Protein AF-A0A7K0KH40-F1 (afdb_monomer_lite)

pLDDT: mean 94.9, std 7.75, range [49.84, 98.31]

InterPro domains:
  IPR001387 Cro/C1-type, helix-turn-helix domain [PF12844] (5-62)
  IPR001387 Cro/C1-type, helix-turn-helix domain [PS50943] (6-60)
  IPR001387 Cro/C1-type, helix-turn-helix domain [SM00530] (5-60)
  IPR001387 Cro/C1-type, helix-turn-helix domain [cd00093] (6-60)
  IPR010982 Lambda repressor-like, DNA-binding domain superfamily [G3DSA:1.10.260.40] (5-66)
  IPR010982 Lambda repressor-like, DNA-binding domain superfamily [SSF47413] (2-62)

Secondary structure (DSSP, 8-state):
-HHHHHHHHHHHTT--HHHHHHHTTS-HHHHHHHHTTSSPPPHHHHHHHHHHHT--HHHHHHHHHHHHHHHHHGGGHHHHHHHHHHHHHHHHHHTT--

Foldseek 3Di:
DLLCVLVVLCVVVVHDLQVLCVLVVHHSVVSVCCSVVNDQDDLVSQQSSCVVSVHDSVVSSVVSVVVVLQVVLVVVVVCSVVVVVVVVVVVVVVVPDD

Radius of gyration: 15.86 Å; chains: 1; bounding box: 32×21×48 Å

Structure (mmCIF, N/CA/C/O backbone):
data_AF-A0A7K0KH40-F1
#
_entry.id   AF-A0A7K0KH40-F1
#
loop_
_atom_site.group_PDB
_atom_site.id
_atom_site.type_symbol
_atom_site.label_atom_id
_atom_site.label_alt_id
_atom_site.label_comp_id
_atom_site.label_asym_id
_atom_site.label_entity_id
_atom_site.label_seq_id
_atom_site.pdbx_PDB_ins_code
_atom_site.Cartn_x
_atom_site.Cartn_y
_atom_site.Cartn_z
_atom_site.occupancy
_atom_site.B_iso_or_equiv
_atom_site.auth_seq_id
_atom_site.auth_comp_id
_atom_site.auth_asym_id
_atom_site.auth_atom_id
_atom_site.pdbx_PDB_model_num
ATOM 1 N N . MET A 1 1 ? 5.687 2.861 -1.816 1.00 94.44 1 MET A N 1
ATOM 2 C CA . MET A 1 1 ? 5.043 4.179 -1.605 1.00 94.44 1 MET A CA 1
ATOM 3 C C . MET A 1 1 ? 3.757 4.062 -0.794 1.00 94.44 1 MET A C 1
ATOM 5 O O . MET A 1 1 ? 3.548 4.826 0.143 1.00 94.44 1 MET A O 1
ATOM 9 N N . LEU A 1 2 ? 2.904 3.093 -1.120 1.00 97.31 2 LEU A N 1
ATOM 10 C CA . LEU A 1 2 ? 1.630 2.840 -0.462 1.00 97.31 2 LEU A CA 1
ATOM 11 C C . LEU A 1 2 ? 1.751 2.559 1.050 1.00 97.31 2 LEU A C 1
ATOM 13 O O . LEU A 1 2 ? 0.993 3.170 1.797 1.00 97.31 2 LEU A O 1
ATOM 17 N N . PRO A 1 3 ? 2.686 1.720 1.555 1.00 97.50 3 PRO A N 1
ATOM 18 C CA . PRO A 1 3 ? 2.728 1.384 2.984 1.00 97.50 3 PRO A CA 1
ATOM 19 C C . PRO A 1 3 ? 2.900 2.602 3.898 1.00 97.50 3 PRO A C 1
ATOM 21 O O . PRO A 1 3 ? 2.193 2.746 4.895 1.00 97.50 3 PRO A O 1
ATOM 24 N N . SER A 1 4 ? 3.800 3.515 3.522 1.00 97.62 4 SER A N 1
ATOM 25 C CA . SER A 1 4 ? 4.022 4.773 4.237 1.00 97.62 4 SER A CA 1
ATOM 26 C C . SER A 1 4 ? 2.804 5.692 4.170 1.00 97.62 4 SER A C 1
ATOM 28 O O . SER A 1 4 ? 2.443 6.273 5.188 1.00 97.62 4 SER A O 1
ATOM 30 N N . LEU A 1 5 ? 2.139 5.776 3.012 1.00 97.88 5 LEU A N 1
ATOM 31 C CA . LEU A 1 5 ? 0.925 6.578 2.849 1.00 97.88 5 LEU A CA 1
ATOM 32 C C . LEU A 1 5 ? -0.218 6.059 3.737 1.00 97.88 5 LEU A C 1
ATOM 34 O O . LEU A 1 5 ? -0.852 6.846 4.434 1.00 97.88 5 LEU A O 1
ATOM 38 N N . LEU A 1 6 ? -0.442 4.741 3.767 1.00 98.00 6 LEU A N 1
ATOM 39 C CA . LEU A 1 6 ? -1.460 4.118 4.622 1.00 98.00 6 LEU A CA 1
ATOM 40 C C . LEU A 1 6 ? -1.200 4.391 6.104 1.00 98.00 6 LEU A C 1
ATOM 42 O O . LEU A 1 6 ? -2.126 4.737 6.834 1.00 98.00 6 LEU A O 1
ATOM 46 N N . LYS A 1 7 ? 0.064 4.296 6.534 1.00 98.12 7 LYS A N 1
ATOM 47 C CA . LYS A 1 7 ? 0.452 4.622 7.908 1.00 98.12 7 LYS A CA 1
ATOM 48 C C . LYS A 1 7 ? 0.148 6.084 8.246 1.00 98.12 7 LYS A C 1
ATOM 50 O O . LYS A 1 7 ? -0.442 6.342 9.292 1.00 98.12 7 LYS A O 1
ATOM 55 N N . SER A 1 8 ? 0.514 7.022 7.370 1.00 98.12 8 SER A N 1
ATOM 56 C CA . SER A 1 8 ? 0.245 8.451 7.568 1.00 98.12 8 SER A CA 1
ATOM 57 C C . SER A 1 8 ? -1.252 8.750 7.649 1.00 98.12 8 SER A C 1
ATOM 59 O O . SER A 1 8 ? -1.676 9.423 8.584 1.00 98.12 8 SER A O 1
ATOM 61 N N . LEU A 1 9 ? -2.061 8.195 6.740 1.00 98.00 9 LEU A N 1
ATOM 62 C CA . LEU A 1 9 ? -3.520 8.354 6.759 1.00 98.00 9 LEU A CA 1
ATOM 63 C C . LEU A 1 9 ? -4.134 7.781 8.038 1.00 98.00 9 LEU A C 1
ATOM 65 O O . LEU A 1 9 ? -4.950 8.433 8.687 1.00 98.00 9 LEU A O 1
ATOM 69 N N . ARG A 1 10 ? -3.700 6.585 8.453 1.00 98.19 10 ARG A N 1
ATOM 70 C CA . ARG A 1 10 ? -4.155 5.975 9.704 1.00 98.19 10 ARG A CA 1
ATOM 71 C C . ARG A 1 10 ? -3.854 6.874 10.907 1.00 98.19 10 ARG A C 1
ATOM 73 O O . ARG A 1 10 ? -4.711 7.040 11.774 1.00 98.19 10 ARG A O 1
ATOM 80 N N . GLU A 1 11 ? -2.640 7.415 10.981 1.00 98.00 11 GLU A N 1
ATOM 81 C CA . GLU A 1 11 ? -2.194 8.274 12.084 1.00 98.00 11 GLU A CA 1
ATOM 82 C C . GLU A 1 11 ? -2.922 9.623 12.097 1.00 98.00 11 GLU A C 1
ATOM 84 O O . GLU A 1 11 ? -3.338 10.067 13.167 1.00 98.00 11 GLU A O 1
ATOM 89 N N . GLU A 1 12 ? -3.175 10.221 10.930 1.00 97.69 12 GLU A N 1
ATOM 90 C CA . GLU A 1 12 ? -3.981 11.440 10.786 1.00 97.69 12 GLU A CA 1
ATOM 91 C C . GLU A 1 12 ? -5.409 11.238 11.312 1.00 97.69 12 GLU A C 1
ATOM 93 O O . GLU A 1 12 ? -5.924 12.056 12.078 1.00 97.69 12 GLU A O 1
ATOM 98 N N . LYS A 1 13 ? -6.035 10.109 10.959 1.00 96.50 13 LYS A N 1
ATOM 99 C CA . LYS A 1 13 ? -7.383 9.743 11.421 1.00 96.50 13 LYS A CA 1
ATOM 100 C C . LYS A 1 13 ? -7.395 9.143 12.830 1.00 96.50 13 LYS A C 1
ATOM 102 O O . LYS A 1 13 ? -8.462 8.827 13.347 1.00 96.50 13 LYS A O 1
ATOM 107 N N . LYS A 1 14 ? -6.225 9.012 13.470 1.00 97.31 14 LYS A N 1
ATOM 108 C CA . LYS A 1 14 ? -6.028 8.462 14.823 1.00 97.31 14 LYS A CA 1
ATOM 109 C C . LYS A 1 14 ? -6.570 7.040 15.003 1.00 97.31 14 LYS A C 1
ATOM 111 O O . LYS A 1 14 ? -6.865 6.631 16.125 1.00 97.31 14 LYS A O 1
ATOM 116 N N . PHE A 1 15 ? -6.647 6.263 13.925 1.00 97.69 15 PHE A N 1
ATOM 117 C CA . PHE A 1 15 ? -7.077 4.875 14.012 1.00 97.69 15 PHE A CA 1
ATOM 118 C C . PHE A 1 15 ? -5.955 3.994 14.591 1.00 97.69 15 PHE A C 1
ATOM 120 O O . PHE A 1 15 ? -4.810 4.020 14.115 1.00 97.69 15 PHE A O 1
ATOM 127 N N . PRO A 1 16 ? -6.238 3.151 15.594 1.00 97.69 16 PRO A N 1
ATOM 128 C CA . PRO A 1 16 ? -5.318 2.096 15.981 1.00 97.69 16 PRO A CA 1
ATOM 129 C C . PRO A 1 16 ? -5.301 0.996 14.908 1.00 97.69 16 PRO A C 1
ATOM 131 O O . PRO A 1 16 ? -6.318 0.689 14.287 1.00 97.69 16 PRO A O 1
ATOM 134 N N . GLN A 1 17 ? -4.151 0.340 14.721 1.00 98.19 17 GLN A N 1
ATOM 135 C CA . GLN A 1 17 ? -3.981 -0.724 13.713 1.00 98.19 17 GLN A CA 1
ATOM 136 C C . GLN A 1 17 ? -5.035 -1.841 13.821 1.00 98.19 17 GLN A C 1
ATOM 138 O O . GLN A 1 17 ? -5.449 -2.394 12.807 1.00 98.19 17 GLN A O 1
ATOM 143 N N . ARG A 1 18 ? -5.497 -2.152 15.040 1.00 98.19 18 ARG A N 1
ATOM 144 C CA . ARG A 1 18 ? -6.533 -3.166 15.292 1.00 98.19 18 ARG A CA 1
ATOM 145 C C . ARG A 1 18 ? -7.897 -2.812 14.693 1.00 98.19 18 ARG A C 1
ATOM 147 O O . ARG A 1 18 ? -8.605 -3.706 14.249 1.00 98.19 18 ARG A O 1
ATOM 154 N N . GLU A 1 19 ? -8.262 -1.530 14.672 1.00 98.00 19 GLU A N 1
ATOM 155 C CA . GLU A 1 19 ? -9.548 -1.078 14.123 1.00 98.00 19 GLU A CA 1
ATOM 156 C C . GLU A 1 19 ? -9.522 -1.129 12.601 1.00 98.00 19 GLU A C 1
ATOM 158 O O . GLU A 1 19 ? -10.463 -1.628 11.989 1.00 98.00 19 GLU A O 1
ATOM 163 N N . VAL A 1 20 ? -8.399 -0.732 11.996 1.00 98.25 20 VAL A N 1
ATOM 164 C CA . VAL A 1 20 ? -8.203 -0.870 10.549 1.00 98.25 20 VAL A CA 1
ATOM 165 C C . VAL A 1 20 ? -8.211 -2.340 10.126 1.00 98.25 20 VAL A C 1
ATOM 167 O O . VAL A 1 20 ? -8.867 -2.702 9.155 1.00 98.25 20 VAL A O 1
ATOM 170 N N . ALA A 1 21 ? -7.532 -3.208 10.879 1.00 98.25 21 ALA A N 1
ATOM 171 C CA . ALA A 1 21 ? -7.538 -4.645 10.622 1.00 98.25 21 ALA A CA 1
ATOM 172 C C . ALA A 1 21 ? -8.953 -5.243 10.713 1.00 98.25 21 ALA A C 1
ATOM 174 O O . ALA A 1 21 ? -9.358 -5.988 9.822 1.00 98.25 21 ALA A O 1
ATOM 175 N N . SER A 1 22 ? -9.726 -4.846 11.732 1.00 98.00 22 SER A N 1
ATOM 176 C CA . SER A 1 22 ? -11.131 -5.238 11.893 1.00 98.00 22 SER A CA 1
ATOM 177 C C . SER A 1 22 ? -11.989 -4.802 10.700 1.00 98.00 22 SER A C 1
ATOM 179 O O . SER A 1 22 ? -12.707 -5.622 10.132 1.00 98.00 22 SER A O 1
ATOM 181 N N . ALA A 1 23 ? -11.853 -3.549 10.247 1.00 97.31 23 ALA A N 1
ATOM 182 C CA . ALA A 1 23 ? -12.569 -3.028 9.077 1.00 97.31 23 ALA A CA 1
ATOM 183 C C . ALA A 1 23 ? -12.226 -3.782 7.778 1.00 97.31 23 ALA A C 1
ATOM 185 O O . ALA A 1 23 ? -13.056 -3.909 6.878 1.00 97.31 23 ALA A O 1
ATOM 186 N N . LEU A 1 24 ? -11.007 -4.315 7.688 1.00 97.56 24 LEU A N 1
ATOM 187 C CA . LEU A 1 24 ? -10.550 -5.132 6.568 1.00 97.56 24 LEU A CA 1
ATOM 188 C C . LEU A 1 24 ? -10.867 -6.628 6.710 1.00 97.56 24 LEU A C 1
ATOM 190 O O . LEU A 1 24 ? -10.623 -7.375 5.763 1.00 97.56 24 LEU A O 1
ATOM 194 N N . GLY A 1 25 ? -11.390 -7.076 7.855 1.00 97.25 25 GLY A N 1
ATOM 195 C CA . GLY A 1 25 ? -11.639 -8.494 8.126 1.00 97.25 25 GLY A CA 1
ATOM 196 C C . GLY A 1 25 ? -10.362 -9.340 8.192 1.00 97.25 25 GLY A C 1
ATOM 197 O O . GLY A 1 25 ? -10.388 -10.517 7.840 1.00 97.25 25 GLY A O 1
ATOM 198 N N . ILE A 1 26 ? -9.237 -8.747 8.605 1.00 97.62 26 ILE A N 1
ATOM 199 C CA . ILE A 1 26 ? -7.935 -9.418 8.745 1.00 97.62 26 ILE A CA 1
ATOM 200 C C . ILE A 1 26 ? -7.404 -9.274 10.172 1.00 97.62 26 ILE A C 1
ATOM 202 O O . ILE A 1 26 ? -7.876 -8.454 10.958 1.00 97.62 26 ILE A O 1
ATOM 206 N N . ASP A 1 27 ? -6.381 -10.049 10.523 1.00 97.75 27 ASP A N 1
ATOM 207 C CA . ASP A 1 27 ? -5.723 -9.895 11.815 1.00 97.75 27 ASP A CA 1
ATOM 208 C C . ASP A 1 27 ? -4.814 -8.649 11.865 1.00 97.75 27 ASP A C 1
ATOM 210 O O . ASP A 1 27 ? -4.296 -8.150 10.858 1.00 97.75 27 ASP A O 1
ATOM 214 N N . THR A 1 28 ? -4.589 -8.141 13.080 1.00 97.94 28 THR A N 1
ATOM 215 C CA . THR A 1 28 ? -3.776 -6.934 13.309 1.00 97.94 28 THR A CA 1
ATOM 216 C C . THR A 1 28 ? -2.318 -7.114 12.874 1.00 97.94 28 THR A C 1
ATOM 218 O O . THR A 1 28 ? -1.693 -6.156 12.415 1.00 97.94 28 THR A O 1
ATOM 221 N N . THR A 1 29 ? -1.759 -8.325 12.967 1.00 97.94 29 THR A N 1
ATOM 222 C CA . THR A 1 29 ? -0.382 -8.606 12.540 1.00 97.94 29 THR A CA 1
ATOM 223 C C . THR A 1 29 ? -0.248 -8.517 11.021 1.00 97.94 29 THR A C 1
ATOM 225 O O . THR A 1 29 ? 0.739 -7.959 10.534 1.00 97.94 29 THR A O 1
ATOM 228 N N . THR A 1 30 ? -1.237 -8.997 10.268 1.00 97.75 30 THR A N 1
ATOM 229 C CA . THR A 1 30 ? -1.301 -8.862 8.809 1.00 97.75 30 THR A CA 1
ATOM 230 C C . THR A 1 30 ? -1.359 -7.397 8.406 1.00 97.75 30 THR A C 1
ATOM 232 O O . THR A 1 30 ? -0.535 -6.966 7.599 1.00 97.75 30 THR A O 1
ATOM 235 N N . TYR A 1 31 ? -2.224 -6.593 9.028 1.00 98.31 31 TYR A N 1
ATOM 236 C CA . TYR A 1 31 ? -2.256 -5.157 8.744 1.00 98.31 31 TYR A CA 1
ATOM 237 C C . TYR A 1 31 ? -0.932 -4.453 9.103 1.00 98.31 31 TYR A C 1
ATOM 239 O O . TYR A 1 31 ? -0.403 -3.666 8.319 1.00 98.31 31 TYR A O 1
ATOM 247 N N . CYS A 1 32 ? -0.311 -4.803 10.235 1.00 97.75 32 CYS A N 1
ATOM 248 C CA . CYS A 1 32 ? 1.006 -4.281 10.614 1.00 97.75 32 CYS A CA 1
ATOM 249 C C . CYS A 1 32 ? 2.089 -4.605 9.564 1.00 97.75 32 CYS A C 1
ATOM 251 O O . CYS A 1 32 ? 2.965 -3.782 9.287 1.00 97.75 32 CYS A O 1
ATOM 253 N N . LYS A 1 33 ? 2.037 -5.794 8.947 1.00 98.31 33 LYS A N 1
ATOM 254 C CA . LYS A 1 33 ? 2.936 -6.178 7.847 1.00 98.31 33 LYS A CA 1
ATOM 255 C C . LYS A 1 33 ? 2.639 -5.413 6.555 1.00 98.31 33 LYS A C 1
ATOM 257 O O . LYS A 1 33 ? 3.592 -5.118 5.833 1.00 98.31 33 LYS A O 1
ATOM 262 N N . ILE A 1 34 ? 1.379 -5.063 6.288 1.00 97.69 34 ILE A N 1
ATOM 263 C CA . ILE A 1 34 ? 0.992 -4.205 5.156 1.00 97.69 34 ILE A CA 1
ATOM 264 C C . ILE A 1 34 ? 1.609 -2.810 5.313 1.00 97.69 34 ILE A C 1
ATOM 266 O O . ILE A 1 34 ? 2.310 -2.358 4.412 1.00 97.69 34 ILE A O 1
ATOM 270 N N . GLU A 1 35 ? 1.462 -2.159 6.473 1.00 96.62 35 GLU A N 1
ATOM 271 C CA . GLU A 1 35 ? 2.051 -0.824 6.716 1.00 96.62 35 GLU A CA 1
ATOM 272 C C . GLU A 1 35 ? 3.587 -0.818 6.683 1.00 96.62 35 GLU A C 1
ATOM 274 O O . GLU A 1 35 ? 4.209 0.205 6.400 1.00 96.62 35 GLU A O 1
ATOM 279 N N . LYS A 1 36 ? 4.221 -1.965 6.948 1.00 96.81 36 LYS A N 1
ATOM 280 C CA . LYS A 1 36 ? 5.678 -2.147 6.832 1.00 96.81 36 LYS A CA 1
ATOM 281 C C . LYS A 1 36 ? 6.134 -2.539 5.422 1.00 96.81 36 LYS A C 1
ATOM 283 O O . LYS A 1 36 ? 7.324 -2.779 5.227 1.00 96.81 36 LYS A O 1
ATOM 288 N N . GLY A 1 37 ? 5.214 -2.674 4.464 1.00 95.19 37 GLY A N 1
ATOM 289 C CA . GLY A 1 37 ? 5.507 -3.113 3.097 1.00 95.19 37 GLY A CA 1
ATOM 290 C C . GLY A 1 37 ? 5.997 -4.558 2.995 1.00 95.19 37 GLY A C 1
ATOM 291 O O . GLY A 1 37 ? 6.588 -4.935 1.991 1.00 95.19 37 GLY A O 1
ATOM 292 N N . LYS A 1 38 ? 5.792 -5.373 4.037 1.00 96.06 38 LYS A N 1
ATOM 293 C CA . LYS A 1 38 ? 6.188 -6.787 4.042 1.00 96.06 38 LYS A CA 1
ATOM 294 C C . LYS A 1 38 ? 5.176 -7.655 3.314 1.00 96.06 38 LYS A C 1
ATOM 296 O O . LYS A 1 38 ? 5.588 -8.611 2.669 1.00 96.06 38 LYS A O 1
ATOM 301 N N . TYR A 1 39 ? 3.890 -7.319 3.416 1.00 96.19 39 TYR A N 1
ATOM 302 C CA . TYR A 1 39 ? 2.814 -7.955 2.657 1.00 96.19 39 TYR A CA 1
ATOM 303 C C . TYR A 1 39 ? 2.142 -6.942 1.727 1.00 96.19 39 TYR A C 1
ATOM 305 O O . TYR A 1 39 ? 1.901 -5.808 2.147 1.00 96.19 39 TYR A O 1
ATOM 313 N N . PRO A 1 40 ? 1.829 -7.329 0.479 1.00 94.38 40 PRO A N 1
ATOM 314 C CA . PRO A 1 40 ? 1.091 -6.468 -0.428 1.00 94.38 40 PRO A CA 1
ATOM 315 C C . PRO A 1 40 ? -0.381 -6.392 -0.009 1.00 94.38 40 PRO A C 1
ATOM 317 O O . PRO A 1 40 ? -0.992 -7.406 0.325 1.00 94.38 40 PRO A O 1
ATOM 32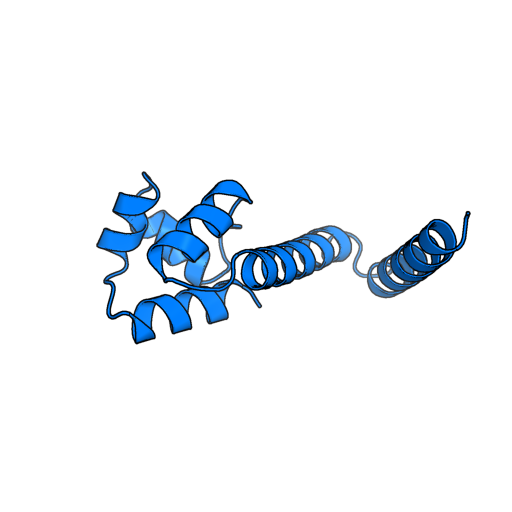0 N N . ALA A 1 41 ? -0.962 -5.197 -0.087 1.00 96.25 41 ALA A N 1
ATOM 321 C CA . ALA A 1 41 ? -2.412 -5.046 -0.077 1.00 96.25 41 ALA A CA 1
ATOM 322 C C . ALA A 1 41 ? -2.984 -5.438 -1.449 1.00 96.25 41 ALA A C 1
ATOM 324 O O . ALA A 1 41 ? -2.360 -5.201 -2.490 1.00 96.25 41 ALA A O 1
ATOM 325 N N . ASN A 1 42 ? -4.181 -6.017 -1.466 1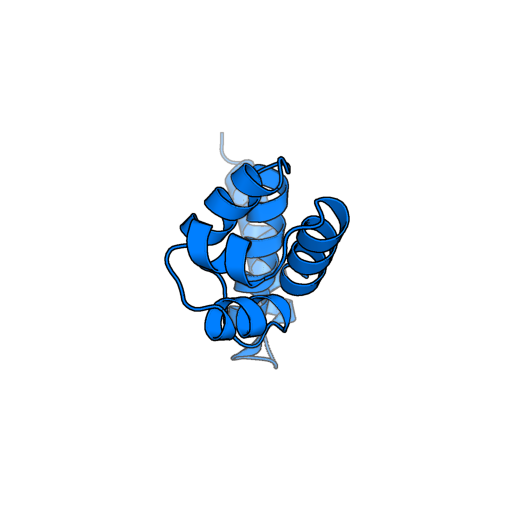.00 96.50 42 ASN A N 1
ATOM 326 C CA . ASN A 1 42 ? -4.936 -6.211 -2.701 1.00 96.50 42 ASN A CA 1
ATOM 327 C C . ASN A 1 42 ? -5.783 -4.964 -3.032 1.00 96.50 42 ASN A C 1
ATOM 329 O O . ASN A 1 42 ? -5.921 -4.057 -2.213 1.00 96.50 42 ASN A O 1
ATOM 333 N N . LYS A 1 43 ? -6.345 -4.910 -4.246 1.00 97.62 43 LYS A N 1
ATOM 334 C CA . LYS A 1 43 ? -7.116 -3.746 -4.712 1.00 97.62 43 LYS A CA 1
ATOM 335 C C . LYS A 1 43 ? -8.331 -3.458 -3.824 1.00 97.62 43 LYS A C 1
ATOM 337 O O . LYS A 1 43 ? -8.540 -2.315 -3.446 1.00 97.62 43 LYS A O 1
ATOM 342 N N . GLU A 1 44 ? -9.087 -4.489 -3.454 1.00 97.75 44 GLU A N 1
ATOM 343 C CA . GLU A 1 44 ? -10.280 -4.355 -2.609 1.00 97.75 44 GLU A CA 1
ATOM 344 C C . GLU A 1 44 ? -9.939 -3.771 -1.228 1.00 97.75 44 GLU A C 1
ATOM 346 O O . GLU A 1 44 ? -10.629 -2.885 -0.733 1.00 97.75 44 GLU A O 1
ATOM 351 N N . GLN A 1 45 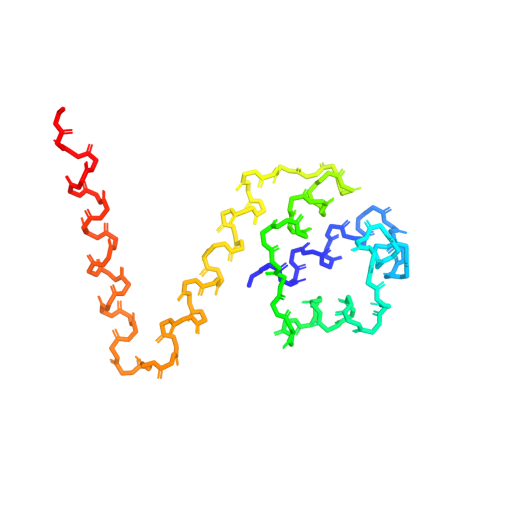? -8.832 -4.210 -0.623 1.00 97.94 45 GLN A N 1
ATOM 352 C CA . GLN A 1 45 ? -8.331 -3.658 0.636 1.00 97.94 45 GLN A CA 1
ATOM 353 C C . GLN A 1 45 ? -7.948 -2.185 0.488 1.00 97.94 45 GLN A C 1
ATOM 355 O O . GLN A 1 45 ? -8.261 -1.393 1.368 1.00 97.94 45 GLN A O 1
ATOM 360 N N . VAL A 1 46 ? -7.294 -1.804 -0.612 1.00 98.31 46 VAL A N 1
ATOM 361 C CA . VAL A 1 46 ? -6.931 -0.401 -0.875 1.00 98.31 46 VAL A CA 1
ATOM 362 C C . VAL A 1 46 ? -8.170 0.477 -1.023 1.00 98.31 46 VAL A C 1
ATOM 364 O O . VAL A 1 46 ? -8.199 1.581 -0.490 1.00 98.31 46 VAL A O 1
ATOM 367 N N . GLU A 1 47 ? -9.206 -0.019 -1.693 1.00 98.06 47 GLU A N 1
ATOM 368 C CA . GLU A 1 47 ? -10.470 0.701 -1.859 1.00 98.06 47 GLU A CA 1
ATOM 369 C C . GLU A 1 47 ? -11.208 0.861 -0.521 1.00 98.06 47 GLU A C 1
ATOM 371 O O . GLU A 1 47 ? -11.592 1.975 -0.173 1.00 98.06 47 GLU A O 1
ATOM 376 N N . LYS A 1 48 ? -11.288 -0.203 0.288 1.00 98.19 48 LYS A N 1
ATOM 377 C CA . LYS A 1 48 ? -11.830 -0.144 1.657 1.00 98.19 48 LYS A CA 1
ATOM 378 C C . LYS A 1 48 ? -11.049 0.812 2.560 1.00 98.19 48 LYS A C 1
ATOM 380 O O . LYS A 1 48 ? -11.639 1.522 3.367 1.00 98.19 48 LYS A O 1
ATOM 385 N N . LEU A 1 49 ? -9.720 0.849 2.436 1.00 98.19 49 LEU A N 1
ATOM 386 C CA . LEU A 1 49 ? -8.872 1.785 3.181 1.00 98.19 49 LEU A CA 1
ATOM 387 C C . LEU A 1 49 ? -9.109 3.234 2.749 1.00 98.19 49 LEU A C 1
ATOM 389 O O . LEU A 1 49 ? -9.099 4.120 3.600 1.00 98.19 49 LEU A O 1
ATOM 393 N N . ALA A 1 50 ? -9.348 3.482 1.459 1.00 98.06 50 ALA A N 1
ATOM 394 C CA . ALA A 1 50 ? -9.707 4.810 0.972 1.00 98.06 50 ALA A CA 1
ATOM 395 C C . ALA A 1 50 ? -11.027 5.293 1.586 1.00 98.06 50 ALA A C 1
ATOM 397 O O . ALA A 1 50 ? -11.098 6.419 2.074 1.00 98.06 50 ALA A O 1
ATOM 398 N N . GLU A 1 51 ? -12.035 4.421 1.640 1.00 97.81 51 GLU A N 1
ATOM 399 C CA . GLU A 1 51 ? -13.312 4.710 2.297 1.00 97.81 51 GLU A CA 1
ATOM 400 C C . GLU A 1 51 ? -13.134 4.963 3.801 1.00 97.81 51 GLU A C 1
ATOM 402 O O . GLU A 1 51 ? -13.578 5.996 4.304 1.00 97.81 51 GLU A O 1
ATOM 407 N N . LEU A 1 52 ? -12.426 4.070 4.504 1.00 97.56 52 LEU A N 1
ATOM 408 C CA . LEU A 1 52 ? -12.188 4.158 5.948 1.00 97.56 52 LEU A CA 1
ATOM 409 C C . LEU A 1 52 ? -11.433 5.432 6.345 1.00 97.56 52 LEU A C 1
ATOM 411 O O . LEU A 1 52 ? -11.729 6.042 7.370 1.00 97.56 52 LEU A O 1
ATOM 415 N N . PHE A 1 53 ? -10.436 5.826 5.554 1.00 97.50 53 PHE A N 1
ATOM 416 C CA . PHE A 1 53 ? -9.632 7.015 5.827 1.00 97.50 53 PHE A CA 1
ATOM 417 C C . PHE A 1 53 ? -10.213 8.293 5.220 1.00 97.50 53 PHE A C 1
ATOM 419 O O . PHE A 1 53 ? -9.630 9.360 5.415 1.00 97.50 53 PHE A O 1
ATOM 426 N N . HIS A 1 54 ? -11.346 8.218 4.516 1.00 96.69 54 HIS A N 1
ATOM 427 C CA . HIS A 1 54 ? -11.910 9.330 3.747 1.00 96.69 54 HIS A CA 1
ATOM 428 C C . HIS A 1 54 ? -10.875 9.974 2.808 1.00 96.69 54 HIS A C 1
ATOM 430 O O . HIS A 1 54 ? -10.747 11.197 2.739 1.00 96.69 54 HIS A O 1
ATOM 436 N N . ALA A 1 55 ? -10.098 9.132 2.128 1.00 96.81 55 ALA A N 1
ATOM 437 C CA . ALA A 1 55 ? -9.080 9.530 1.166 1.00 96.81 55 ALA A CA 1
ATOM 438 C C . ALA A 1 55 ? -9.584 9.334 -0.270 1.00 96.81 55 ALA A C 1
ATOM 440 O O . ALA A 1 55 ? -10.520 8.573 -0.523 1.00 96.81 55 ALA A O 1
ATOM 441 N N . ASP A 1 56 ? -8.940 9.996 -1.231 1.00 97.44 56 ASP A N 1
ATOM 442 C CA . ASP A 1 56 ? -9.267 9.810 -2.643 1.00 97.44 56 ASP A CA 1
ATOM 443 C C . ASP A 1 56 ? -8.925 8.375 -3.089 1.00 97.44 56 ASP A C 1
ATOM 445 O O . ASP A 1 56 ? -7.769 7.937 -3.077 1.00 97.44 56 ASP A O 1
ATOM 449 N N . ARG A 1 57 ? -9.962 7.634 -3.490 1.00 97.12 57 ARG A N 1
ATOM 450 C CA . ARG A 1 57 ? -9.858 6.245 -3.948 1.00 97.12 57 ARG A CA 1
ATOM 451 C C . ARG A 1 57 ? -8.965 6.104 -5.176 1.00 97.12 57 ARG A C 1
ATOM 453 O O . ARG A 1 57 ? -8.191 5.152 -5.250 1.00 97.12 57 ARG A O 1
ATOM 460 N N . ASN A 1 58 ? -9.064 7.018 -6.137 1.00 96.56 58 ASN A N 1
ATOM 461 C CA . ASN A 1 58 ? -8.279 6.962 -7.365 1.00 96.56 58 ASN A CA 1
ATOM 462 C C . ASN A 1 58 ? -6.803 7.232 -7.076 1.00 96.56 58 ASN A C 1
ATOM 464 O O . ASN A 1 58 ? -5.947 6.528 -7.609 1.00 96.56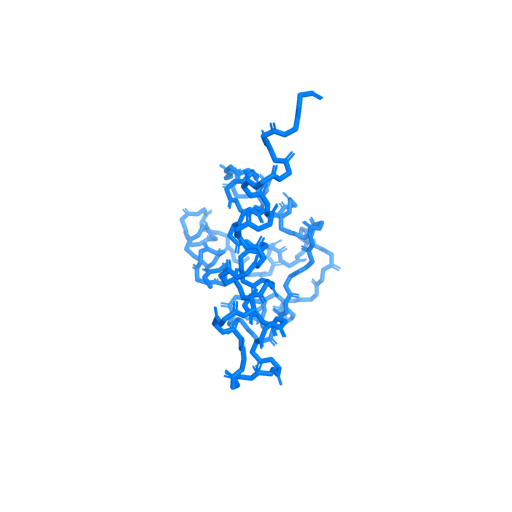 58 ASN A O 1
ATOM 468 N N . GLU A 1 59 ? -6.499 8.171 -6.181 1.00 96.69 59 GLU A N 1
ATOM 469 C CA . GLU A 1 59 ? -5.127 8.431 -5.741 1.00 96.69 59 GLU A CA 1
ATOM 470 C C . GLU A 1 59 ? -4.513 7.214 -5.040 1.00 96.69 59 GLU A C 1
ATOM 472 O O . GLU A 1 59 ? -3.410 6.787 -5.393 1.00 96.69 59 GLU A O 1
ATOM 477 N N . LEU A 1 60 ? -5.234 6.586 -4.105 1.00 97.81 60 LEU A N 1
ATOM 478 C CA . LEU A 1 60 ? -4.740 5.392 -3.412 1.00 97.81 60 LEU A CA 1
ATOM 479 C C . LEU A 1 60 ? -4.542 4.209 -4.365 1.00 97.81 60 LEU A C 1
ATOM 481 O O . LEU A 1 60 ? -3.513 3.530 -4.301 1.00 97.81 60 LEU A O 1
ATOM 485 N N . VAL A 1 61 ? -5.488 3.977 -5.279 1.00 98.06 61 VAL A N 1
ATOM 486 C CA . VAL A 1 61 ? -5.379 2.917 -6.292 1.00 98.06 61 VAL A CA 1
ATOM 487 C C . VAL A 1 61 ? -4.221 3.190 -7.255 1.00 98.06 61 VAL A C 1
ATOM 489 O O . VAL A 1 61 ? -3.505 2.253 -7.609 1.00 98.06 61 VAL A O 1
ATOM 492 N N . LYS A 1 62 ? -3.981 4.449 -7.640 1.00 97.50 62 LYS A N 1
ATOM 493 C CA . LYS A 1 62 ? -2.844 4.848 -8.483 1.00 97.50 62 LYS A CA 1
ATOM 494 C C . LYS A 1 62 ? -1.513 4.527 -7.804 1.00 97.50 62 LYS A C 1
ATOM 496 O O . LYS A 1 62 ? -0.667 3.866 -8.404 1.00 97.50 62 LYS A O 1
ATOM 501 N N . VAL A 1 63 ? -1.346 4.926 -6.540 1.00 97.94 63 VAL A N 1
ATOM 502 C CA . VAL A 1 63 ? -0.127 4.636 -5.763 1.00 97.94 63 VAL A CA 1
ATOM 503 C C . VAL A 1 63 ? 0.060 3.128 -5.564 1.00 97.94 63 VAL A C 1
ATOM 505 O O . VAL A 1 63 ? 1.170 2.618 -5.717 1.00 97.94 63 VAL A O 1
ATOM 508 N N . TRP A 1 64 ? -1.018 2.394 -5.274 1.00 98.25 64 TRP A N 1
ATOM 509 C CA . TRP A 1 64 ? -0.987 0.934 -5.168 1.00 98.25 64 TRP A CA 1
ATOM 510 C C . TRP A 1 64 ? -0.550 0.261 -6.469 1.00 98.25 64 TRP A C 1
ATOM 512 O O . TRP A 1 64 ? 0.283 -0.647 -6.444 1.00 98.25 64 TRP A O 1
ATOM 522 N N . LEU A 1 65 ? -1.097 0.698 -7.605 1.00 97.44 65 LEU A N 1
ATOM 523 C CA . LEU A 1 65 ? -0.776 0.116 -8.900 1.00 97.44 65 LEU A CA 1
ATOM 524 C C . LEU A 1 65 ? 0.683 0.386 -9.278 1.00 97.44 65 LEU A C 1
ATOM 526 O O . LEU A 1 65 ? 1.355 -0.530 -9.746 1.00 97.44 65 LEU A O 1
ATOM 530 N N . ALA A 1 66 ? 1.187 1.592 -9.009 1.00 96.19 66 ALA A N 1
ATOM 531 C CA . ALA A 1 66 ? 2.592 1.929 -9.216 1.00 96.19 66 ALA A CA 1
ATOM 532 C C . ALA A 1 66 ? 3.523 1.020 -8.391 1.00 96.19 66 ALA A C 1
ATOM 534 O O . ALA A 1 66 ? 4.429 0.404 -8.950 1.00 96.19 66 ALA A O 1
ATOM 535 N N . ASP A 1 67 ? 3.252 0.848 -7.091 1.00 95.69 67 ASP A N 1
ATOM 536 C CA . ASP A 1 67 ? 4.007 -0.085 -6.241 1.00 95.69 67 ASP A CA 1
ATOM 537 C C . ASP A 1 67 ? 3.927 -1.529 -6.768 1.00 95.69 67 ASP A C 1
ATOM 539 O O . ASP A 1 67 ? 4.922 -2.252 -6.772 1.00 95.69 67 ASP A O 1
ATOM 543 N N . LYS A 1 68 ? 2.751 -1.965 -7.239 1.00 96.06 68 LYS A N 1
ATOM 544 C CA . LYS A 1 68 ? 2.565 -3.306 -7.807 1.00 96.06 68 LYS A CA 1
ATOM 545 C C . LYS A 1 68 ? 3.396 -3.509 -9.076 1.00 96.06 68 LYS A C 1
ATOM 547 O O . LYS A 1 68 ? 4.008 -4.564 -9.211 1.00 96.06 68 LYS A O 1
ATOM 552 N N . ILE A 1 69 ? 3.425 -2.529 -9.980 1.00 95.50 69 ILE A N 1
ATOM 553 C CA . ILE A 1 69 ? 4.229 -2.576 -11.211 1.00 95.50 69 ILE A CA 1
ATOM 554 C C . ILE A 1 69 ? 5.713 -2.692 -10.863 1.00 95.50 69 ILE A C 1
ATOM 556 O O . ILE A 1 69 ? 6.376 -3.597 -11.361 1.00 95.50 69 ILE A O 1
ATOM 560 N N . VAL A 1 70 ? 6.210 -1.848 -9.954 1.0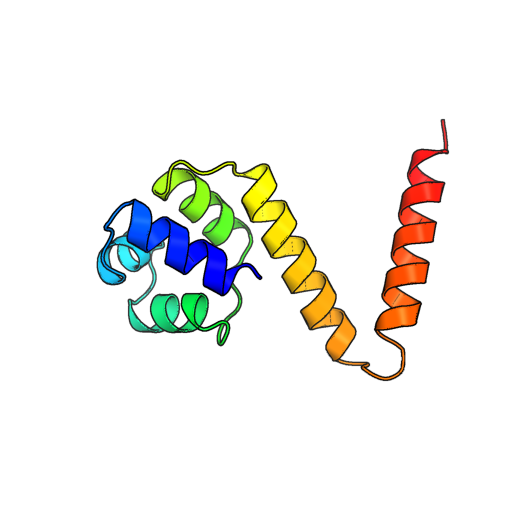0 94.56 70 VAL A N 1
ATOM 561 C CA . VAL A 1 70 ? 7.611 -1.889 -9.503 1.00 94.56 70 VAL A CA 1
ATOM 562 C C . VAL A 1 70 ? 7.952 -3.244 -8.881 1.00 94.56 70 VAL A C 1
ATOM 564 O O . VAL A 1 70 ? 8.960 -3.846 -9.231 1.00 94.56 70 VAL A O 1
ATOM 567 N N . ASN A 1 71 ? 7.087 -3.779 -8.016 1.00 93.06 71 ASN A N 1
ATOM 568 C CA . ASN A 1 71 ? 7.305 -5.087 -7.392 1.00 93.06 71 ASN A CA 1
ATOM 569 C C . ASN A 1 71 ? 7.334 -6.244 -8.402 1.00 93.06 71 ASN A C 1
ATOM 571 O O . ASN A 1 71 ? 8.013 -7.242 -8.168 1.00 93.06 71 ASN A O 1
ATOM 575 N N . ILE A 1 72 ? 6.568 -6.148 -9.492 1.00 94.94 72 ILE A N 1
ATOM 576 C CA . ILE A 1 72 ? 6.601 -7.139 -10.573 1.00 94.94 72 ILE A CA 1
ATOM 577 C C . ILE A 1 72 ? 7.901 -6.995 -11.366 1.00 94.94 72 ILE A C 1
ATOM 579 O O . ILE A 1 72 ? 8.574 -7.997 -11.581 1.00 94.94 72 ILE A O 1
ATOM 583 N N . ALA A 1 73 ? 8.260 -5.770 -11.755 1.00 95.12 73 ALA A N 1
ATOM 584 C CA . ALA A 1 73 ? 9.438 -5.491 -12.570 1.00 95.12 73 ALA A CA 1
ATOM 585 C C . ALA A 1 73 ? 10.750 -5.847 -11.853 1.00 95.12 73 ALA A C 1
ATOM 587 O O . ALA A 1 73 ? 11.642 -6.417 -12.467 1.00 95.12 73 ALA A O 1
ATOM 588 N N . ASN A 1 74 ? 10.844 -5.605 -10.542 1.00 91.25 74 ASN A N 1
ATOM 589 C CA . ASN A 1 74 ? 12.032 -5.918 -9.737 1.00 91.25 74 ASN A CA 1
ATOM 590 C C . ASN A 1 74 ? 12.365 -7.419 -9.650 1.00 91.25 74 ASN A C 1
ATOM 592 O O . ASN A 1 74 ? 13.379 -7.775 -9.065 1.00 91.25 74 ASN A O 1
ATOM 596 N N . LYS A 1 75 ? 11.536 -8.321 -10.190 1.00 93.44 75 LYS A N 1
ATOM 597 C CA . LYS A 1 75 ? 11.919 -9.735 -10.328 1.00 93.44 75 LYS A CA 1
ATOM 598 C C . LYS A 1 75 ? 12.990 -9.951 -11.397 1.00 93.44 75 LYS A C 1
ATOM 600 O O . LYS A 1 75 ? 13.727 -10.925 -11.304 1.00 93.44 75 LYS A O 1
ATOM 605 N N . ASP A 1 76 ? 13.078 -9.030 -12.351 1.00 95.50 76 ASP A N 1
ATOM 606 C CA . ASP A 1 76 ? 14.021 -9.032 -13.462 1.00 95.50 76 ASP A CA 1
ATOM 607 C C . ASP A 1 76 ? 14.794 -7.700 -13.442 1.00 95.50 76 ASP A C 1
ATOM 609 O O . ASP A 1 76 ? 14.667 -6.866 -14.339 1.00 95.50 76 ASP A O 1
ATOM 613 N N . GLU A 1 77 ? 15.550 -7.468 -12.358 1.00 93.69 77 GLU A N 1
ATOM 614 C CA . GLU A 1 77 ? 16.184 -6.173 -12.040 1.00 93.69 77 GLU A CA 1
ATOM 615 C C . GLU A 1 77 ? 17.005 -5.591 -13.201 1.00 93.69 77 GLU A C 1
ATOM 617 O O . GLU A 1 77 ? 16.963 -4.382 -13.431 1.00 93.69 77 GLU A O 1
ATOM 622 N N . GLU A 1 78 ? 17.693 -6.447 -13.965 1.00 96.50 78 GLU A N 1
ATOM 623 C CA . GLU A 1 78 ? 18.538 -6.055 -15.102 1.00 96.50 78 GLU A CA 1
ATOM 624 C C . GLU A 1 78 ? 17.758 -5.328 -16.208 1.00 96.50 78 GLU A C 1
ATOM 626 O O . GLU A 1 78 ? 18.289 -4.417 -16.840 1.00 96.50 78 GLU A O 1
ATOM 631 N N . VAL A 1 79 ? 16.491 -5.695 -16.423 1.00 96.56 79 VAL A N 1
ATOM 632 C CA . VAL A 1 79 ? 15.647 -5.158 -17.507 1.00 96.56 79 VAL A CA 1
ATOM 633 C C . VAL A 1 79 ? 14.460 -4.338 -16.997 1.00 96.56 79 VAL A C 1
ATOM 635 O O . VAL A 1 79 ? 13.749 -3.722 -17.792 1.00 96.56 79 VAL A O 1
ATOM 638 N N . ALA A 1 80 ? 14.242 -4.282 -15.680 1.00 96.00 80 ALA A N 1
ATOM 639 C CA . ALA A 1 80 ? 13.072 -3.675 -15.047 1.00 96.00 80 ALA A CA 1
ATOM 640 C C . ALA A 1 80 ? 12.805 -2.233 -15.515 1.00 96.00 80 ALA A C 1
ATOM 642 O O . ALA A 1 80 ? 11.685 -1.885 -15.895 1.00 96.00 80 ALA A O 1
ATOM 643 N N . ALA A 1 81 ? 13.840 -1.389 -15.518 1.00 94.69 81 ALA A N 1
ATOM 644 C CA . ALA A 1 81 ? 13.712 0.018 -15.890 1.00 94.69 81 ALA A CA 1
ATOM 645 C C . ALA A 1 81 ? 13.379 0.207 -17.380 1.00 94.69 81 ALA A C 1
ATOM 647 O O . ALA A 1 81 ? 12.574 1.073 -17.730 1.00 94.69 81 ALA A O 1
ATOM 648 N N . GLU A 1 82 ? 13.982 -0.596 -18.260 1.00 96.06 82 GLU A N 1
ATOM 649 C CA . GLU A 1 82 ? 13.714 -0.557 -19.701 1.00 96.06 82 GLU A CA 1
ATOM 650 C C . GLU A 1 82 ? 12.313 -1.083 -20.018 1.00 96.06 82 GLU A C 1
ATOM 652 O O . GLU A 1 82 ? 11.5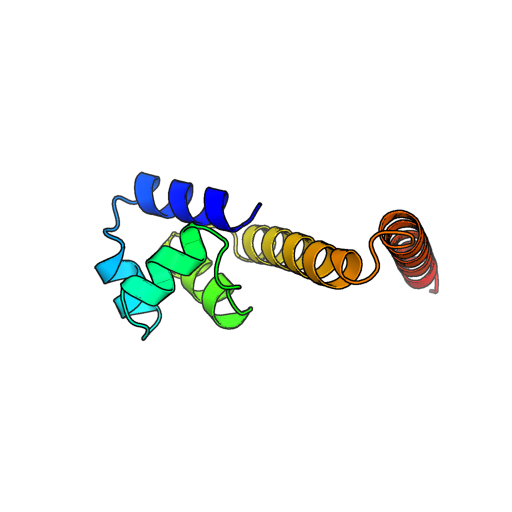74 -0.448 -20.772 1.00 96.06 82 GLU A O 1
ATOM 657 N N . ALA A 1 83 ? 11.902 -2.176 -19.371 1.00 96.31 83 ALA A N 1
ATOM 658 C CA . ALA A 1 83 ? 10.566 -2.743 -19.508 1.00 96.31 83 ALA A CA 1
ATOM 659 C C . ALA A 1 83 ? 9.470 -1.747 -19.092 1.00 96.31 83 ALA A C 1
ATOM 661 O O . ALA A 1 83 ? 8.465 -1.612 -19.792 1.00 96.31 83 ALA A O 1
ATOM 662 N N . ILE A 1 84 ? 9.672 -1.002 -17.997 1.00 95.81 84 ILE A N 1
ATOM 663 C CA . ILE A 1 84 ? 8.733 0.043 -17.556 1.00 95.81 84 ILE A CA 1
ATOM 664 C C . ILE A 1 84 ? 8.629 1.166 -18.597 1.00 95.81 84 ILE A C 1
ATOM 666 O O . ILE A 1 84 ? 7.519 1.559 -18.953 1.00 95.81 84 ILE A O 1
ATOM 670 N N . LYS A 1 85 ? 9.757 1.660 -19.126 1.00 95.56 85 LYS A N 1
ATOM 671 C CA . LYS A 1 85 ? 9.764 2.707 -20.168 1.00 95.56 85 LYS A CA 1
ATOM 672 C C . LYS A 1 85 ? 9.074 2.252 -21.454 1.00 95.56 85 LYS A C 1
ATOM 674 O O . LYS A 1 85 ? 8.337 3.021 -22.073 1.00 95.56 85 LYS A O 1
ATOM 679 N N . LEU A 1 86 ? 9.304 1.002 -21.852 1.00 95.62 86 LEU A N 1
ATOM 680 C CA . LEU A 1 86 ? 8.664 0.407 -23.020 1.00 95.62 86 LEU A CA 1
ATOM 681 C C . LEU A 1 86 ? 7.145 0.294 -22.821 1.00 95.62 86 LEU A C 1
ATOM 683 O O . LEU A 1 86 ? 6.379 0.626 -23.724 1.00 95.62 86 LEU A O 1
ATOM 687 N N . ALA A 1 87 ? 6.704 -0.135 -21.634 1.00 94.56 87 ALA A N 1
ATOM 688 C CA . ALA A 1 87 ? 5.287 -0.219 -21.293 1.00 94.56 87 ALA A CA 1
ATOM 689 C C . ALA A 1 87 ? 4.607 1.160 -21.298 1.00 94.56 87 ALA A C 1
ATOM 691 O O . ALA A 1 87 ? 3.531 1.292 -21.875 1.00 94.56 87 ALA A O 1
ATOM 692 N N . ASP A 1 88 ? 5.238 2.181 -20.711 1.00 93.75 88 ASP A N 1
ATOM 693 C CA . ASP A 1 88 ? 4.736 3.563 -20.716 1.00 93.75 88 ASP A CA 1
ATOM 694 C C . ASP A 1 88 ? 4.572 4.111 -22.142 1.00 93.75 88 ASP A C 1
ATOM 696 O O . ASP A 1 88 ? 3.514 4.627 -22.503 1.00 93.75 88 ASP A O 1
ATOM 700 N N . SER A 1 89 ? 5.578 3.896 -22.996 1.00 94.12 89 SER A N 1
ATOM 701 C CA . SER A 1 89 ? 5.509 4.275 -24.415 1.00 94.12 89 SER A CA 1
ATOM 702 C C . SER A 1 89 ? 4.319 3.604 -25.111 1.00 94.12 89 SER A C 1
ATOM 704 O O . SER A 1 89 ? 3.520 4.273 -25.762 1.00 94.12 89 SER A O 1
ATOM 706 N N . LYS A 1 90 ? 4.128 2.297 -24.884 1.00 93.50 90 LYS A N 1
ATOM 707 C CA . LYS A 1 90 ? 3.000 1.540 -25.441 1.00 93.50 90 LYS A CA 1
ATOM 708 C C . LYS A 1 90 ? 1.640 2.063 -24.963 1.00 93.50 90 LYS A C 1
ATOM 710 O O . LYS A 1 90 ? 0.708 2.123 -25.759 1.00 93.50 90 LYS A O 1
ATOM 715 N N . PHE A 1 91 ? 1.504 2.445 -23.691 1.00 89.25 91 PHE A N 1
ATOM 716 C CA . PHE A 1 91 ? 0.267 3.049 -23.176 1.00 89.25 91 PHE A CA 1
ATOM 717 C C . PHE A 1 91 ? -0.050 4.386 -23.852 1.00 89.25 91 PHE A C 1
ATOM 719 O O . PHE A 1 91 ? -1.204 4.637 -24.194 1.00 89.25 91 PHE A O 1
ATOM 726 N N . ASN A 1 92 ? 0.970 5.219 -24.063 1.00 90.25 92 ASN A N 1
ATOM 727 C CA . ASN A 1 92 ? 0.825 6.510 -24.731 1.00 90.25 92 ASN A CA 1
ATOM 728 C C . ASN A 1 92 ? 0.510 6.387 -26.224 1.00 90.25 92 ASN A C 1
ATOM 730 O O . ASN A 1 92 ? -0.031 7.323 -26.803 1.00 90.25 92 ASN A O 1
ATOM 734 N N . ASP A 1 93 ? 0.853 5.271 -26.860 1.00 89.06 93 ASP A N 1
ATOM 735 C CA . ASP A 1 93 ? 0.505 5.028 -28.259 1.00 89.06 93 ASP A CA 1
ATOM 736 C C . ASP A 1 93 ? -0.914 4.460 -28.409 1.00 89.06 93 ASP A C 1
ATOM 738 O O . ASP A 1 93 ? -1.640 4.880 -29.305 1.00 89.06 93 ASP A O 1
ATOM 742 N N . LEU A 1 94 ? -1.366 3.611 -27.479 1.00 81.19 94 LEU A N 1
ATOM 743 C CA . LEU A 1 94 ? -2.751 3.112 -27.441 1.00 81.19 94 LEU A CA 1
ATOM 744 C C . LEU A 1 94 ? -3.786 4.216 -27.188 1.00 81.19 94 LEU A C 1
ATOM 746 O O . LEU A 1 94 ? -4.925 4.106 -27.623 1.00 81.19 94 LEU A O 1
ATOM 750 N N . SER A 1 95 ? -3.410 5.284 -26.484 1.00 71.12 95 SER A N 1
ATOM 751 C CA . SER A 1 95 ? -4.285 6.440 -26.253 1.00 71.12 95 SER A CA 1
ATOM 752 C C . SER A 1 95 ? -4.352 7.413 -27.438 1.00 71.12 95 SER A C 1
ATOM 754 O O . SER A 1 95 ? -5.096 8.391 -27.372 1.00 71.12 95 SER A O 1
ATOM 756 N N . LYS A 1 96 ? -3.592 7.155 -28.514 1.00 63.91 96 LYS A N 1
ATOM 757 C CA . LYS A 1 96 ? -3.593 7.938 -29.762 1.00 63.91 96 LYS A CA 1
ATOM 758 C C . LYS A 1 96 ? -4.359 7.267 -30.907 1.00 63.91 96 LYS A C 1
ATOM 760 O O . LYS A 1 96 ? -4.501 7.896 -31.955 1.00 63.91 96 LYS A O 1
ATOM 765 N N . GLU A 1 97 ? -4.828 6.028 -30.747 1.00 49.84 97 GLU A N 1
ATOM 766 C CA . GLU A 1 97 ? -5.734 5.409 -31.721 1.00 49.84 97 GLU A CA 1
ATOM 767 C C . GLU A 1 97 ? -7.154 5.993 -31.544 1.00 49.84 97 GLU A C 1
ATOM 769 O O . GLU A 1 97 ? -7.644 6.030 -30.413 1.00 49.84 97 GLU A O 1
ATOM 774 N N . PRO A 1 98 ? -7.778 6.522 -32.618 1.00 55.75 98 PRO A N 1
ATOM 775 C CA . PRO A 1 98 ? -9.085 7.184 -32.567 1.00 55.75 98 PRO A CA 1
ATOM 776 C C . PRO A 1 98 ? -10.262 6.236 -32.302 1.00 55.75 98 PRO A C 1
ATOM 778 O O . PRO A 1 98 ? -10.195 5.055 -32.713 1.00 55.75 98 PRO A O 1
#

Sequence (98 aa):
MLPSLLKSLREEKKFPQREVASALGIDTTTYCKIEKGKYPANKEQVEKLAELFHADRNELVKVWLADKIVNIANKDEEVAAEAIKLADSKFNDLSKEP

Organism: NCBI:txid2606637